Protein AF-A0A4Y3VQI9-F1 (afdb_monomer_lite)

InterPro domains:
  IPR009081 Phosphopantetheine binding ACP domain [PF00550] (26-80)
  IPR009081 Phosphopantetheine binding ACP domain [PS50075] (8-86)
  IPR036736 ACP-like superfamily [G3DSA:1.10.1200.10] (8-84)
  IPR036736 ACP-like superfamily [SSF47336] (12-82)

pLDDT: mean 75.39, std 13.46, range [35.47, 90.19]

Structure (mmCIF, N/CA/C/O backbone)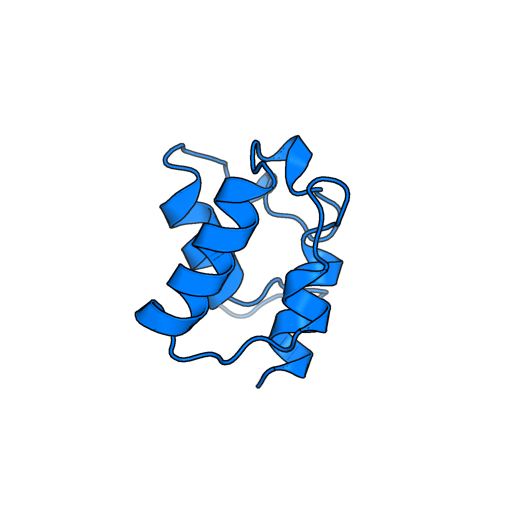:
data_AF-A0A4Y3VQI9-F1
#
_entry.id   AF-A0A4Y3VQI9-F1
#
loop_
_atom_site.group_PDB
_atom_site.id
_atom_site.type_symbol
_atom_site.label_atom_id
_atom_site.label_alt_id
_atom_site.label_comp_id
_atom_site.label_asym_id
_atom_site.label_entity_id
_atom_site.label_seq_id
_atom_site.pdbx_PDB_ins_code
_atom_site.Cartn_x
_atom_site.Cartn_y
_atom_site.Cartn_z
_atom_site.occupancy
_atom_site.B_iso_or_equiv
_atom_site.auth_seq_id
_atom_site.auth_comp_id
_atom_site.auth_asym_id
_atom_site.auth_atom_id
_atom_site.pdbx_PDB_model_num
ATOM 1 N N . MET A 1 1 ? -12.398 -25.251 -10.004 1.00 40.06 1 MET A N 1
ATOM 2 C CA . MET A 1 1 ? -10.937 -25.409 -9.855 1.00 40.06 1 MET A CA 1
ATOM 3 C C . MET A 1 1 ? -10.344 -24.037 -9.612 1.00 40.06 1 MET A C 1
ATOM 5 O O . MET A 1 1 ? -10.411 -23.240 -10.531 1.00 40.06 1 MET A O 1
ATOM 9 N N . ILE A 1 2 ? -9.823 -23.778 -8.414 1.00 44.72 2 ILE A N 1
ATOM 10 C CA . ILE A 1 2 ? -8.710 -22.860 -8.106 1.00 44.72 2 ILE A CA 1
ATOM 11 C C . ILE A 1 2 ? -8.350 -23.133 -6.640 1.00 44.72 2 ILE A C 1
ATOM 13 O O . ILE A 1 2 ? -9.194 -22.939 -5.777 1.00 44.72 2 ILE A O 1
ATOM 17 N N . GLN A 1 3 ? -7.162 -23.685 -6.385 1.00 43.88 3 GLN A N 1
ATOM 18 C CA . GLN A 1 3 ? -6.575 -23.880 -5.051 1.00 43.88 3 GLN A CA 1
ATOM 19 C C . GLN A 1 3 ? -5.044 -23.864 -5.207 1.00 43.88 3 GLN A C 1
ATOM 21 O O . GLN A 1 3 ? -4.476 -24.854 -5.665 1.00 43.88 3 GLN A O 1
ATOM 26 N N . ALA A 1 4 ? -4.422 -22.724 -4.897 1.00 35.47 4 ALA A N 1
ATOM 27 C CA . ALA A 1 4 ? -2.986 -22.430 -4.716 1.00 35.47 4 ALA A CA 1
ATOM 28 C C . ALA A 1 4 ? -2.870 -20.887 -4.589 1.00 35.47 4 ALA A C 1
ATOM 30 O O . ALA A 1 4 ? -3.660 -20.202 -5.229 1.00 35.47 4 ALA A O 1
ATOM 31 N N . THR A 1 5 ? -1.956 -20.293 -3.813 1.00 38.66 5 THR A N 1
ATOM 32 C CA . THR A 1 5 ? -0.577 -20.755 -3.553 1.00 38.66 5 THR A CA 1
ATOM 33 C C . THR A 1 5 ? -0.126 -20.664 -2.094 1.00 38.66 5 THR A C 1
ATOM 35 O O . THR A 1 5 ? 0.735 -21.453 -1.701 1.00 38.66 5 THR A O 1
ATOM 38 N N . GLY A 1 6 ? -0.649 -19.718 -1.308 1.00 46.66 6 GLY A N 1
ATOM 39 C CA . GLY A 1 6 ? -0.279 -19.517 0.097 1.00 46.66 6 GLY A CA 1
ATOM 40 C C . GLY A 1 6 ? 1.167 -19.047 0.320 1.00 46.66 6 GLY A C 1
ATOM 41 O O . GLY A 1 6 ? 1.823 -19.508 1.255 1.00 46.66 6 GLY A O 1
ATOM 42 N N . ARG A 1 7 ? 1.702 -18.173 -0.547 1.00 48.31 7 ARG A N 1
ATOM 43 C CA . ARG A 1 7 ? 3.054 -17.584 -0.419 1.00 48.31 7 ARG A CA 1
ATOM 44 C C . ARG A 1 7 ? 3.042 -16.090 -0.749 1.00 48.31 7 ARG A C 1
ATOM 46 O O . ARG A 1 7 ? 3.078 -15.738 -1.921 1.00 48.31 7 ARG A O 1
ATOM 53 N N . THR A 1 8 ? 3.017 -15.255 0.294 1.00 50.22 8 THR A N 1
ATOM 54 C CA . THR A 1 8 ? 3.081 -13.778 0.230 1.00 50.22 8 THR A CA 1
ATOM 55 C C . THR A 1 8 ? 2.145 -13.193 -0.831 1.00 50.22 8 THR A C 1
ATOM 57 O O . THR A 1 8 ? 2.557 -12.483 -1.744 1.00 50.22 8 THR A O 1
ATOM 60 N N . GLU A 1 9 ? 0.871 -13.559 -0.738 1.00 69.94 9 GLU A N 1
ATOM 61 C CA . GLU A 1 9 ? -0.152 -13.141 -1.690 1.00 69.94 9 GLU A CA 1
ATOM 62 C C . GLU A 1 9 ? -0.608 -11.721 -1.324 1.00 69.94 9 GLU A C 1
ATOM 64 O O . GLU A 1 9 ? -0.954 -11.451 -0.174 1.00 69.94 9 GLU A O 1
ATOM 69 N N . LEU A 1 10 ? -0.549 -10.797 -2.288 1.00 78.12 10 LEU A N 1
ATOM 70 C CA . LEU A 1 10 ? -1.039 -9.431 -2.102 1.00 78.12 10 LEU A CA 1
ATOM 71 C C . LEU A 1 10 ? -2.563 -9.475 -1.868 1.00 78.12 10 LEU A C 1
ATOM 73 O O . LEU A 1 10 ? -3.239 -10.196 -2.608 1.00 78.12 10 LEU A O 1
ATOM 77 N N . PRO A 1 11 ? -3.116 -8.727 -0.890 1.00 80.56 11 PRO A N 1
ATOM 78 C CA . PRO A 1 11 ? -4.548 -8.702 -0.620 1.00 80.56 11 PRO A CA 1
ATOM 79 C C . PRO A 1 11 ? -5.358 -8.423 -1.884 1.00 80.56 11 PRO A C 1
ATOM 81 O O . PRO A 1 11 ? -5.041 -7.507 -2.642 1.00 80.56 11 PRO A O 1
ATOM 84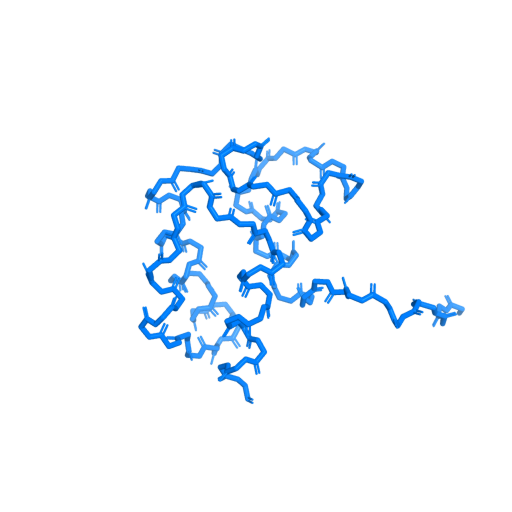 N N . GLU A 1 12 ? -6.427 -9.188 -2.102 1.00 79.88 12 GLU A N 1
ATOM 85 C CA . GLU A 1 12 ? -7.257 -9.037 -3.300 1.00 79.88 12 GLU A CA 1
ATOM 86 C C . GLU A 1 12 ? -7.848 -7.617 -3.464 1.00 79.88 12 GLU A C 1
ATOM 88 O O . GLU A 1 12 ? -7.814 -7.127 -4.593 1.00 79.88 12 GLU A O 1
ATOM 93 N N . PRO A 1 13 ? -8.242 -6.885 -2.393 1.00 80.31 13 PRO A N 1
ATOM 94 C CA . PRO A 1 13 ? -8.579 -5.459 -2.485 1.00 80.31 13 PRO A CA 1
ATOM 95 C C . PRO A 1 13 ? -7.431 -4.588 -3.014 1.00 80.31 13 PRO A C 1
ATOM 97 O O . PRO A 1 13 ? -7.634 -3.798 -3.929 1.00 80.31 13 PRO A O 1
ATOM 100 N N . LEU A 1 14 ? -6.201 -4.772 -2.515 1.00 81.56 14 LEU A N 1
ATOM 101 C CA . LEU A 1 14 ? -5.026 -4.024 -2.981 1.00 81.56 14 LEU A CA 1
ATOM 102 C C . LEU A 1 14 ? -4.733 -4.312 -4.462 1.00 81.56 14 LEU A C 1
ATOM 104 O O . LEU A 1 14 ? -4.439 -3.397 -5.227 1.00 81.56 14 LEU A O 1
ATOM 108 N N . VAL A 1 15 ? -4.845 -5.574 -4.890 1.00 82.69 15 VAL A N 1
ATOM 109 C CA . VAL A 1 15 ? -4.676 -5.953 -6.302 1.00 82.69 15 VAL A CA 1
ATOM 110 C C . VAL A 1 15 ? -5.791 -5.367 -7.175 1.00 82.69 15 VAL A C 1
ATOM 112 O O . VAL A 1 15 ? -5.507 -4.931 -8.290 1.00 82.69 15 VAL A O 1
ATOM 115 N N . ALA A 1 16 ? -7.036 -5.335 -6.693 1.00 82.19 16 ALA A N 1
ATOM 116 C CA . ALA A 1 16 ? -8.163 -4.736 -7.403 1.00 82.19 16 ALA A CA 1
ATOM 117 C C . ALA A 1 16 ? -7.972 -3.223 -7.591 1.00 82.19 16 ALA A C 1
ATOM 119 O O . ALA A 1 16 ? -8.018 -2.755 -8.727 1.00 82.19 16 ALA A O 1
ATOM 120 N N . LEU A 1 17 ? -7.649 -2.498 -6.515 1.00 82.50 17 LEU A N 1
ATOM 121 C CA . LEU A 1 17 ? -7.357 -1.061 -6.534 1.00 82.50 17 LEU A CA 1
ATOM 122 C C . LEU A 1 17 ? -6.212 -0.724 -7.496 1.00 82.50 17 LEU A C 1
ATOM 124 O O . LEU A 1 17 ? -6.349 0.166 -8.328 1.00 82.50 17 LEU A O 1
ATOM 128 N N . LEU A 1 18 ? -5.103 -1.471 -7.447 1.00 80.19 18 LEU A N 1
ATOM 129 C CA . LEU A 1 18 ? -3.975 -1.273 -8.365 1.00 80.19 18 LEU A CA 1
ATOM 130 C C . LEU A 1 18 ? -4.368 -1.505 -9.829 1.00 80.19 18 LEU A C 1
ATOM 132 O O . LEU A 1 18 ? -3.937 -0.759 -10.701 1.00 80.19 18 LEU A O 1
ATOM 136 N N . VAL A 1 19 ? -5.181 -2.524 -10.121 1.00 78.81 19 VAL A N 1
ATOM 137 C CA . VAL A 1 19 ? -5.661 -2.788 -11.488 1.00 78.81 19 VAL A CA 1
ATOM 138 C C . VAL A 1 19 ? -6.657 -1.722 -11.957 1.00 78.81 19 VAL A C 1
ATOM 140 O O . VAL A 1 19 ? -6.672 -1.415 -13.147 1.00 78.81 19 VAL A O 1
ATOM 143 N N . HIS A 1 20 ? -7.456 -1.152 -11.052 1.00 78.75 20 HIS A N 1
ATOM 144 C CA . HIS A 1 20 ? -8.396 -0.076 -11.362 1.00 78.75 20 HIS A CA 1
ATOM 145 C C . HIS A 1 20 ? -7.671 1.254 -11.620 1.00 78.75 20 HIS A C 1
ATOM 147 O O . HIS A 1 20 ? -7.864 1.864 -12.667 1.00 78.75 20 HIS A O 1
ATOM 153 N N . HIS A 1 21 ? -6.781 1.669 -10.711 1.00 75.44 21 HIS A N 1
ATOM 154 C CA . HIS A 1 21 ? -6.138 2.992 -10.745 1.00 75.44 21 HIS A CA 1
ATOM 155 C C . HIS A 1 21 ? -5.017 3.118 -11.783 1.00 75.44 21 HIS A C 1
ATOM 157 O O . HIS A 1 21 ? -4.707 4.221 -12.222 1.00 75.44 21 HIS A O 1
ATOM 163 N N . LEU A 1 22 ? -4.391 2.005 -12.192 1.00 70.62 22 LEU A N 1
ATOM 164 C CA . LEU A 1 22 ? -3.301 2.030 -13.179 1.00 70.62 22 LEU A CA 1
ATOM 165 C C . LEU A 1 22 ? -3.778 2.098 -14.640 1.00 70.62 22 LEU A C 1
ATOM 167 O O . LEU A 1 22 ? -2.934 2.292 -15.513 1.00 70.62 22 LEU A O 1
ATOM 171 N N . ASP A 1 23 ? -5.081 1.914 -14.908 1.00 63.00 23 ASP A N 1
ATOM 172 C CA . ASP A 1 23 ? -5.796 2.117 -16.193 1.00 63.00 23 ASP A CA 1
ATOM 173 C C . ASP A 1 23 ? -5.126 1.527 -17.466 1.00 63.00 23 ASP A C 1
ATOM 175 O O . ASP A 1 23 ? -5.375 1.902 -18.614 1.00 63.00 23 ASP A O 1
ATOM 179 N N . MET A 1 24 ? -4.228 0.563 -17.269 1.00 55.62 24 MET A N 1
ATOM 180 C CA . MET A 1 24 ? -3.359 -0.039 -18.278 1.00 55.62 24 MET A CA 1
ATOM 181 C C . MET A 1 24 ? -3.363 -1.552 -18.038 1.00 55.62 24 MET A C 1
ATOM 183 O O . MET A 1 24 ? -3.466 -1.980 -16.885 1.00 55.62 24 MET A O 1
ATOM 187 N N . PRO A 1 25 ? -3.191 -2.408 -19.064 1.00 55.06 25 PRO A N 1
ATOM 188 C CA . PRO A 1 25 ? -2.851 -3.819 -18.880 1.00 55.06 25 PRO A CA 1
ATOM 189 C C . PRO A 1 25 ? -1.456 -4.003 -18.248 1.00 55.06 25 PRO A C 1
ATOM 191 O O . PRO A 1 25 ? -0.536 -4.573 -18.840 1.00 55.06 25 PRO A O 1
ATOM 194 N N . VAL A 1 26 ? -1.302 -3.559 -16.999 1.00 58.78 26 VAL A N 1
ATOM 195 C CA . VAL A 1 26 ? -0.257 -3.998 -16.083 1.00 58.78 26 VAL A CA 1
ATOM 196 C C . VAL A 1 26 ? -0.541 -5.469 -15.829 1.00 58.78 26 VAL A C 1
ATOM 198 O O . VAL A 1 26 ? -1.368 -5.837 -14.996 1.00 58.78 26 VAL A O 1
ATOM 201 N N . SER A 1 27 ? 0.104 -6.333 -16.615 1.00 58.19 27 SER A N 1
ATOM 202 C CA . SER A 1 27 ? 0.045 -7.779 -16.425 1.00 58.19 27 SER A CA 1
ATOM 203 C C . SER A 1 27 ? 0.228 -8.086 -14.943 1.00 58.19 27 SER A C 1
ATOM 205 O O . SER A 1 27 ? 1.201 -7.608 -14.362 1.00 58.19 27 SER A O 1
ATOM 207 N N . ARG A 1 28 ? -0.638 -8.917 -14.341 1.00 63.97 28 ARG A N 1
ATOM 208 C CA . ARG A 1 28 ? -0.517 -9.326 -12.922 1.00 63.97 28 ARG A CA 1
ATOM 209 C C . ARG A 1 28 ? 0.901 -9.803 -12.559 1.00 63.97 28 ARG A C 1
ATOM 211 O O . ARG A 1 28 ? 1.334 -9.637 -11.434 1.00 63.97 28 ARG A O 1
ATOM 218 N N . SER A 1 29 ? 1.659 -10.289 -13.544 1.00 67.50 29 SER A N 1
ATOM 219 C CA . SER A 1 29 ? 3.102 -10.570 -13.502 1.00 67.50 29 SER A CA 1
ATOM 220 C C . SER A 1 29 ? 4.024 -9.422 -13.039 1.00 67.50 29 SER A C 1
ATOM 222 O O . SER A 1 29 ? 5.173 -9.699 -12.719 1.00 67.50 29 SER A O 1
ATOM 224 N N . ARG A 1 30 ? 3.578 -8.157 -13.057 1.00 74.75 30 ARG A N 1
ATOM 225 C CA . ARG A 1 30 ? 4.287 -6.984 -12.5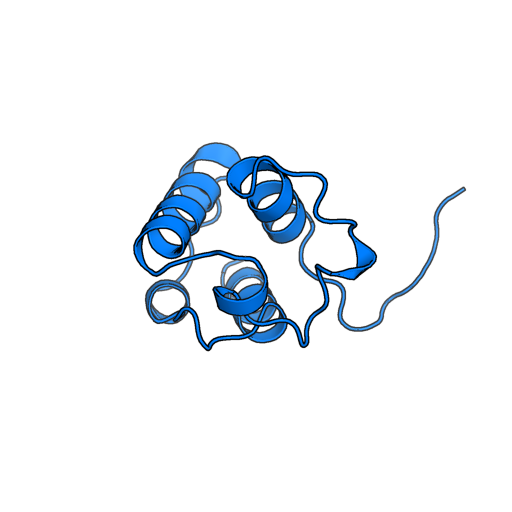04 1.00 74.75 30 ARG A CA 1
ATOM 226 C C . ARG A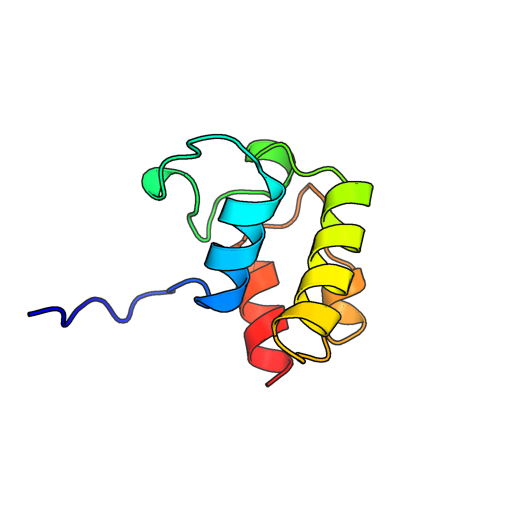 1 30 ? 3.818 -6.608 -11.099 1.00 74.75 30 ARG A C 1
ATOM 228 O O . ARG A 1 30 ? 4.528 -5.899 -10.401 1.00 74.75 30 ARG A O 1
ATOM 235 N N . VAL A 1 31 ? 2.636 -7.067 -10.698 1.00 80.00 31 VAL A N 1
ATOM 236 C CA . VAL A 1 31 ? 2.035 -6.809 -9.386 1.00 80.00 31 VAL A CA 1
ATOM 237 C C . VAL A 1 31 ? 2.586 -7.864 -8.419 1.00 80.00 31 VAL A C 1
ATOM 239 O O . VAL A 1 31 ? 1.904 -8.825 -8.071 1.00 80.00 31 VAL A O 1
ATOM 242 N N . THR A 1 32 ? 3.873 -7.740 -8.075 1.00 82.88 32 THR A N 1
ATOM 243 C CA . THR A 1 32 ? 4.589 -8.667 -7.179 1.00 82.88 32 THR A CA 1
ATOM 244 C C . THR A 1 32 ? 4.951 -7.979 -5.859 1.00 82.88 32 THR A C 1
ATOM 246 O O . THR A 1 32 ? 5.099 -6.756 -5.848 1.00 82.88 32 THR A O 1
ATOM 249 N N . PRO A 1 33 ? 5.114 -8.714 -4.741 1.00 85.75 33 PRO A N 1
ATOM 250 C CA . PRO A 1 33 ? 5.447 -8.120 -3.442 1.00 85.75 33 PRO A CA 1
ATOM 251 C C . PRO A 1 33 ? 6.732 -7.283 -3.435 1.00 85.75 33 PRO A C 1
ATOM 253 O O . PRO A 1 33 ? 6.860 -6.374 -2.624 1.00 85.75 33 PRO A O 1
ATOM 256 N N . GLU A 1 34 ? 7.669 -7.581 -4.333 1.00 86.50 34 GLU A N 1
ATOM 257 C CA . GLU A 1 34 ? 8.964 -6.909 -4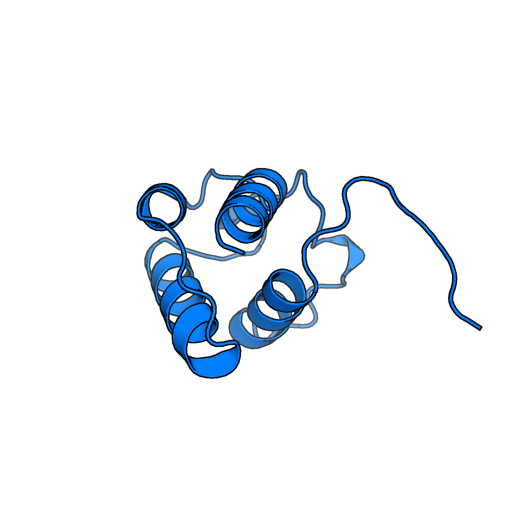.472 1.00 86.50 34 GLU A CA 1
ATOM 258 C C . GLU A 1 34 ? 8.913 -5.676 -5.390 1.00 86.50 34 GLU A C 1
ATOM 260 O O . GLU A 1 34 ? 9.881 -4.917 -5.447 1.00 86.50 34 GLU A O 1
ATOM 265 N N . ALA A 1 35 ? 7.819 -5.474 -6.133 1.00 88.00 35 ALA A N 1
ATOM 266 C CA . ALA A 1 35 ? 7.648 -4.311 -6.995 1.00 88.00 35 ALA A CA 1
ATOM 267 C C . ALA A 1 35 ? 7.394 -3.050 -6.157 1.00 88.00 35 ALA A C 1
ATOM 269 O O . ALA A 1 35 ? 6.615 -3.079 -5.202 1.00 88.00 35 ALA A O 1
ATOM 270 N N . THR A 1 36 ? 8.021 -1.933 -6.532 1.00 89.31 36 THR A N 1
ATOM 271 C CA . THR A 1 36 ? 7.748 -0.619 -5.933 1.00 89.31 36 THR A CA 1
ATOM 272 C C . THR A 1 36 ? 6.612 0.094 -6.651 1.00 89.31 36 THR A C 1
ATOM 274 O O . THR A 1 36 ? 6.391 -0.106 -7.848 1.00 89.31 36 THR A O 1
ATOM 277 N N . PHE A 1 37 ? 5.918 0.971 -5.931 1.00 87.38 37 PHE A N 1
ATOM 278 C CA . PHE A 1 37 ? 4.857 1.812 -6.484 1.00 87.38 37 PHE A CA 1
ATOM 279 C C . PHE A 1 37 ? 5.342 2.677 -7.660 1.00 87.38 37 PHE A C 1
ATOM 281 O O . PHE A 1 37 ? 4.713 2.683 -8.720 1.00 87.38 37 PHE A O 1
ATOM 288 N N . GLU A 1 38 ? 6.520 3.291 -7.538 1.00 88.50 38 GLU A N 1
ATOM 289 C CA . GLU A 1 38 ? 7.186 4.040 -8.610 1.00 88.50 38 GLU A CA 1
ATOM 290 C C . GLU A 1 38 ? 7.409 3.171 -9.858 1.00 88.50 38 GLU A C 1
ATOM 292 O O . GLU A 1 38 ? 7.142 3.607 -10.978 1.00 88.50 38 GLU A O 1
ATOM 297 N N . SER A 1 39 ? 7.819 1.905 -9.691 1.00 86.94 39 SER A N 1
ATOM 298 C CA . SER A 1 39 ? 8.034 0.991 -10.823 1.00 86.94 39 SER A CA 1
ATOM 299 C C . SER A 1 39 ? 6.739 0.582 -11.539 1.00 86.94 39 SER A C 1
ATOM 301 O O . SER A 1 39 ? 6.802 0.064 -12.661 1.00 86.94 39 SER A O 1
ATOM 303 N N . LEU A 1 40 ? 5.581 0.777 -10.905 1.00 84.25 40 LEU A N 1
ATOM 304 C CA . LEU A 1 40 ? 4.258 0.579 -11.499 1.00 84.25 40 LEU A CA 1
ATOM 305 C C . LEU A 1 40 ? 3.714 1.856 -12.155 1.00 84.25 40 LEU A C 1
ATOM 307 O O . LEU A 1 40 ? 2.755 1.767 -12.916 1.00 84.25 40 LEU A O 1
ATOM 311 N N . GLY A 1 41 ? 4.340 3.012 -11.909 1.00 84.12 41 GLY A N 1
ATOM 312 C CA . GLY A 1 41 ? 3.865 4.325 -12.349 1.00 84.12 41 GLY A CA 1
ATOM 313 C C . GLY A 1 41 ? 2.965 5.043 -11.337 1.00 84.12 41 GLY A C 1
ATOM 314 O O . GLY A 1 41 ? 2.364 6.050 -11.693 1.00 84.12 41 GLY A O 1
ATOM 315 N N . MET A 1 42 ? 2.877 4.556 -10.094 1.00 85.00 42 MET A N 1
ATOM 316 C CA . MET A 1 42 ? 2.172 5.243 -9.009 1.00 85.00 42 MET A CA 1
ATOM 317 C C . MET A 1 42 ? 3.065 6.344 -8.430 1.00 85.00 42 MET A C 1
ATOM 319 O O . MET A 1 42 ? 4.164 6.069 -7.939 1.00 85.00 42 MET A O 1
ATOM 323 N N . ASP A 1 43 ? 2.585 7.585 -8.456 1.00 86.38 43 ASP A N 1
ATOM 324 C CA . ASP A 1 43 ? 3.206 8.705 -7.752 1.00 86.38 43 ASP A CA 1
ATOM 325 C C . ASP A 1 43 ? 2.606 8.899 -6.342 1.00 86.38 43 ASP A C 1
ATOM 327 O O . ASP A 1 43 ? 1.765 8.127 -5.873 1.00 86.38 43 ASP A O 1
ATOM 331 N N . SER A 1 44 ? 3.063 9.927 -5.623 1.00 86.12 44 SER A N 1
ATOM 332 C CA . SER A 1 44 ? 2.582 10.221 -4.268 1.00 86.12 44 SER A CA 1
ATOM 333 C C . SER A 1 44 ? 1.150 10.763 -4.212 1.00 86.12 44 SER A C 1
ATOM 335 O O . SER A 1 44 ? 0.567 10.774 -3.129 1.00 86.12 44 SER A O 1
ATOM 337 N N . LEU A 1 45 ? 0.566 11.208 -5.330 1.00 86.25 45 LEU A N 1
ATOM 338 C CA . LEU A 1 45 ? -0.846 11.585 -5.398 1.00 86.25 45 LEU A CA 1
ATOM 339 C C . LEU A 1 45 ? -1.705 10.341 -5.633 1.00 86.25 45 LEU A C 1
ATOM 341 O O . LEU A 1 45 ? -2.626 10.098 -4.856 1.00 86.25 45 LEU A O 1
ATOM 345 N N . ALA A 1 46 ? -1.330 9.509 -6.607 1.00 85.00 46 ALA A N 1
ATOM 346 C CA . ALA A 1 46 ? -1.970 8.231 -6.897 1.00 85.00 46 ALA A CA 1
ATOM 347 C C . ALA A 1 46 ? -1.988 7.305 -5.670 1.00 85.00 46 ALA A C 1
ATOM 349 O O . ALA A 1 46 ? -2.975 6.621 -5.437 1.00 85.00 46 ALA A O 1
ATOM 350 N N . LEU A 1 47 ? -0.942 7.317 -4.833 1.00 84.56 47 LEU A N 1
ATOM 351 C CA . LEU A 1 47 ? -0.933 6.602 -3.549 1.00 84.56 47 LEU A CA 1
ATOM 352 C C . LEU A 1 47 ? -1.994 7.103 -2.559 1.00 84.56 47 LEU A C 1
ATOM 354 O O . LEU A 1 47 ? -2.616 6.300 -1.868 1.00 84.56 47 LEU A O 1
ATOM 358 N N . ARG A 1 48 ? -2.231 8.417 -2.488 1.00 84.19 48 ARG A N 1
ATOM 359 C CA . ARG A 1 48 ? -3.263 8.985 -1.606 1.00 84.19 48 ARG A CA 1
ATOM 360 C C . ARG A 1 48 ? -4.665 8.727 -2.146 1.00 84.19 48 ARG A C 1
ATOM 362 O O . ARG A 1 48 ? -5.563 8.441 -1.363 1.00 84.19 48 ARG A O 1
ATOM 369 N N . GLU A 1 49 ? -4.839 8.782 -3.463 1.00 86.19 49 GLU A N 1
ATOM 370 C CA . GLU A 1 49 ? -6.083 8.379 -4.122 1.00 86.19 49 GLU A CA 1
ATOM 371 C C . GLU A 1 49 ? -6.364 6.883 -3.931 1.00 86.19 49 GLU A C 1
ATOM 373 O O . GLU A 1 49 ? -7.495 6.534 -3.617 1.00 86.19 49 GLU A O 1
ATOM 378 N N . LEU A 1 50 ? -5.346 6.017 -4.007 1.00 83.19 50 LEU A N 1
ATOM 379 C CA . LEU A 1 50 ? -5.456 4.577 -3.742 1.00 83.19 50 LEU A CA 1
ATOM 380 C C . LEU A 1 50 ? -5.976 4.290 -2.324 1.00 83.19 50 LEU A C 1
ATOM 382 O O . LEU A 1 50 ? -6.809 3.406 -2.152 1.00 83.19 50 LEU A O 1
ATOM 386 N N . VAL A 1 51 ? -5.501 5.033 -1.316 1.00 82.38 51 VAL A N 1
ATOM 387 C CA . VAL A 1 51 ? -5.975 4.908 0.075 1.00 82.38 51 VAL A CA 1
ATOM 388 C C . VAL A 1 51 ? -7.430 5.359 0.208 1.00 82.38 51 VAL A C 1
ATOM 390 O O . VAL A 1 51 ? -8.240 4.626 0.767 1.00 82.38 51 VAL A O 1
ATOM 393 N N . VAL A 1 52 ? -7.789 6.515 -0.360 1.00 84.12 52 VAL A N 1
ATOM 394 C CA . VAL A 1 52 ? -9.174 7.021 -0.330 1.00 84.12 52 VAL A CA 1
ATOM 395 C C . VAL A 1 52 ? -10.129 6.085 -1.084 1.00 84.12 52 VAL A C 1
ATOM 397 O O . VAL A 1 52 ? -11.234 5.828 -0.617 1.00 84.12 52 VAL A O 1
ATOM 400 N N . ALA A 1 53 ? -9.700 5.524 -2.216 1.00 84.75 53 ALA A N 1
ATOM 401 C CA . ALA A 1 53 ? -10.458 4.521 -2.957 1.00 84.75 53 ALA A CA 1
ATOM 402 C C . ALA A 1 53 ? -10.581 3.200 -2.179 1.00 84.75 53 ALA A C 1
ATOM 404 O O . ALA A 1 53 ? -11.635 2.576 -2.214 1.00 84.75 53 ALA A O 1
ATOM 405 N N . ALA A 1 54 ? -9.558 2.786 -1.420 1.00 81.25 54 ALA A N 1
ATOM 406 C CA . ALA A 1 54 ? -9.655 1.624 -0.534 1.00 81.25 54 ALA A CA 1
ATOM 407 C C . ALA A 1 54 ? -10.728 1.819 0.550 1.00 81.25 54 ALA A C 1
ATOM 409 O O . ALA A 1 54 ? -11.549 0.928 0.783 1.00 81.25 54 ALA A O 1
ATOM 410 N N . GLU A 1 55 ? -10.733 2.994 1.181 1.00 84.88 55 GLU A N 1
ATOM 411 C CA . GLU A 1 55 ? -11.703 3.375 2.208 1.00 84.88 55 GLU A CA 1
ATOM 412 C C . GLU A 1 55 ? -13.137 3.446 1.652 1.00 84.88 55 GLU A C 1
ATOM 414 O O . GLU A 1 55 ? -14.052 2.924 2.288 1.00 84.88 55 GLU A O 1
ATOM 419 N N . ASP A 1 56 ? -13.342 4.029 0.466 1.00 85.69 56 ASP A N 1
ATOM 420 C CA . ASP A 1 56 ? -14.673 4.213 -0.141 1.00 85.69 56 ASP A CA 1
ATOM 421 C C . ASP A 1 56 ? -15.216 2.940 -0.828 1.00 85.69 56 ASP A C 1
ATOM 423 O O . ASP A 1 56 ? -16.378 2.578 -0.637 1.00 85.69 56 ASP A O 1
ATOM 427 N N . GLU A 1 57 ? -14.384 2.214 -1.587 1.00 81.88 57 GLU A N 1
ATOM 428 C CA . GLU A 1 57 ? -14.803 1.033 -2.365 1.00 81.88 57 GLU A CA 1
ATOM 429 C C . GLU A 1 57 ? -14.882 -0.244 -1.509 1.00 81.88 57 GLU A C 1
ATOM 431 O O . GLU A 1 57 ? -15.795 -1.056 -1.686 1.00 81.88 57 GLU A O 1
ATOM 436 N N . PHE A 1 58 ? -13.953 -0.428 -0.562 1.00 78.56 58 PHE A N 1
ATOM 437 C CA . PHE A 1 58 ? -13.851 -1.651 0.250 1.00 78.56 58 PHE A CA 1
ATOM 438 C C . PHE A 1 58 ? -14.208 -1.448 1.728 1.00 78.56 58 PHE A C 1
ATOM 440 O O . PHE A 1 58 ? -14.343 -2.437 2.452 1.00 78.56 58 PHE A O 1
ATOM 447 N N . GLY A 1 59 ? -14.373 -0.206 2.197 1.00 77.25 59 GLY A N 1
ATOM 448 C CA . GLY A 1 59 ? -14.683 0.085 3.601 1.00 77.25 59 GLY A CA 1
ATOM 449 C C . GLY A 1 59 ? -13.541 -0.230 4.574 1.00 77.25 59 GLY A C 1
ATOM 450 O O . GLY A 1 59 ? -13.791 -0.362 5.774 1.00 77.25 59 GLY A O 1
ATOM 451 N N . VAL A 1 60 ? -12.307 -0.400 4.081 1.00 75.56 60 VAL A N 1
ATOM 452 C CA . VAL A 1 60 ? -11.135 -0.707 4.916 1.00 75.56 60 VAL A CA 1
ATOM 453 C C . VAL A 1 60 ? -10.540 0.582 5.473 1.00 75.56 60 VAL A C 1
ATOM 455 O O . VAL A 1 60 ? -10.206 1.479 4.713 1.00 75.56 60 VAL A O 1
ATOM 458 N N . VAL A 1 61 ? -10.388 0.681 6.796 1.00 76.44 61 VAL A N 1
ATOM 459 C CA . VAL A 1 61 ? -9.777 1.857 7.439 1.00 76.44 61 VAL A CA 1
ATOM 460 C C . VAL A 1 61 ? -8.279 1.622 7.552 1.00 76.44 61 VAL A C 1
ATOM 462 O O . VAL A 1 61 ? -7.819 0.924 8.455 1.00 76.44 61 VAL A O 1
ATOM 465 N N . LEU A 1 62 ? -7.513 2.184 6.622 1.00 74.38 62 LEU A N 1
ATOM 466 C CA . LEU A 1 62 ? -6.065 2.026 6.614 1.00 74.38 62 LEU A CA 1
ATOM 467 C C . LEU A 1 62 ? -5.429 2.857 7.749 1.00 74.38 62 LEU A C 1
ATOM 469 O O . LEU A 1 62 ? -5.786 4.019 7.935 1.00 74.38 62 LEU A O 1
ATOM 473 N N . PRO A 1 63 ? -4.493 2.297 8.540 1.00 70.50 63 PRO A N 1
ATOM 474 C CA . PRO A 1 63 ? -3.839 3.038 9.617 1.00 70.50 63 PRO A CA 1
ATOM 475 C C . PRO A 1 63 ? -2.944 4.151 9.054 1.00 70.50 63 PRO A C 1
ATOM 477 O O . PRO A 1 63 ? -2.440 4.030 7.942 1.00 70.50 63 PRO A O 1
ATOM 480 N N . ASP A 1 64 ? -2.624 5.179 9.851 1.00 69.94 64 ASP A N 1
ATOM 481 C CA . ASP A 1 64 ? -1.689 6.253 9.448 1.00 69.94 64 ASP A CA 1
ATOM 482 C C . ASP A 1 64 ? -0.332 5.720 8.934 1.00 69.94 64 ASP A C 1
ATOM 484 O O . ASP A 1 64 ? 0.302 6.333 8.081 1.00 69.94 64 ASP A O 1
ATOM 488 N N . ALA A 1 65 ? 0.105 4.539 9.387 1.00 65.12 65 ALA A N 1
ATOM 489 C CA . ALA A 1 65 ? 1.307 3.872 8.875 1.00 65.12 65 ALA A CA 1
ATOM 490 C C . ALA A 1 65 ? 1.211 3.465 7.385 1.00 65.12 65 ALA A C 1
ATOM 492 O O . ALA A 1 65 ? 2.234 3.342 6.718 1.00 65.12 65 ALA A O 1
ATOM 493 N N . ALA A 1 66 ? 0.001 3.275 6.851 1.00 66.62 66 ALA A N 1
ATOM 494 C CA . ALA A 1 66 ? -0.254 3.082 5.425 1.00 66.62 66 ALA A CA 1
ATOM 495 C C . ALA A 1 66 ? -0.244 4.411 4.643 1.00 66.62 66 ALA A C 1
ATOM 497 O O . ALA A 1 66 ? 0.062 4.417 3.454 1.00 66.62 66 ALA A O 1
ATOM 498 N N . LEU A 1 67 ? -0.535 5.543 5.297 1.00 65.31 67 LEU A N 1
ATOM 499 C CA . LEU A 1 67 ? -0.383 6.879 4.702 1.00 65.31 67 LEU A CA 1
ATOM 500 C C . LEU A 1 67 ? 1.091 7.301 4.573 1.00 65.31 67 LEU A C 1
ATOM 502 O O . LEU A 1 67 ? 1.396 8.185 3.776 1.00 65.31 67 LEU A O 1
ATOM 506 N N . ASP A 1 68 ? 1.996 6.651 5.312 1.00 74.81 68 ASP A N 1
ATOM 507 C CA . ASP A 1 68 ? 3.455 6.828 5.217 1.00 74.81 68 ASP A CA 1
ATOM 508 C C . ASP A 1 68 ? 4.082 6.017 4.053 1.00 74.81 68 ASP A C 1
ATOM 510 O O . ASP A 1 68 ? 5.300 6.007 3.862 1.00 74.81 68 ASP A O 1
ATOM 514 N N . LEU A 1 69 ? 3.259 5.335 3.238 1.00 79.31 69 LEU A N 1
ATOM 515 C CA . LEU A 1 69 ? 3.707 4.689 2.002 1.00 79.31 69 LEU A CA 1
ATOM 516 C C . LEU A 1 69 ? 4.204 5.731 0.992 1.00 79.31 69 LEU A C 1
ATOM 518 O O . LEU A 1 69 ? 3.537 6.715 0.673 1.00 79.31 69 LEU A O 1
ATOM 522 N N . SER A 1 70 ? 5.378 5.464 0.428 1.00 86.25 70 SER A N 1
ATOM 523 C CA . SER A 1 70 ? 6.029 6.311 -0.572 1.00 86.25 70 SER A CA 1
ATOM 524 C C . SER A 1 70 ? 6.092 5.609 -1.935 1.00 86.25 70 SER A C 1
ATOM 526 O O . SER A 1 70 ? 5.973 4.384 -1.994 1.00 86.25 70 SER A O 1
ATOM 528 N N . PRO A 1 71 ? 6.374 6.321 -3.044 1.00 86.75 71 PRO A N 1
ATOM 529 C CA . PRO A 1 71 ? 6.627 5.677 -4.337 1.00 86.75 71 PRO A CA 1
ATOM 530 C C . PRO A 1 71 ? 7.777 4.651 -4.295 1.00 86.75 71 PRO A C 1
ATOM 532 O O . PRO A 1 71 ? 7.764 3.672 -5.038 1.00 86.75 71 PRO A O 1
ATOM 535 N N . ALA A 1 72 ? 8.746 4.832 -3.389 1.00 88.38 72 ALA A N 1
ATOM 536 C CA . ALA A 1 72 ? 9.850 3.897 -3.176 1.00 88.38 72 ALA A CA 1
ATOM 537 C C . ALA A 1 72 ? 9.460 2.653 -2.350 1.00 88.38 72 ALA A C 1
ATOM 539 O O . ALA A 1 72 ? 10.219 1.685 -2.324 1.00 88.38 72 ALA A O 1
ATOM 540 N N . SER A 1 73 ? 8.303 2.666 -1.681 1.00 89.62 73 SER A N 1
ATOM 541 C CA . SER A 1 73 ? 7.786 1.527 -0.919 1.00 89.62 73 SER A CA 1
ATOM 542 C C . SER A 1 73 ? 7.326 0.405 -1.853 1.00 89.62 73 SER A C 1
ATOM 544 O O . SER A 1 73 ? 6.933 0.629 -3.003 1.00 89.62 73 SER A O 1
ATOM 546 N N . THR A 1 74 ? 7.377 -0.823 -1.350 1.00 90.19 74 THR A N 1
ATOM 547 C CA . THR A 1 74 ? 7.002 -2.037 -2.078 1.00 90.19 74 THR A CA 1
ATOM 548 C C . THR A 1 74 ? 5.532 -2.409 -1.889 1.00 90.19 74 THR A C 1
ATOM 550 O O . THR A 1 74 ? 4.911 -2.097 -0.869 1.00 90.19 74 THR A O 1
ATOM 553 N N . LEU A 1 75 ? 4.972 -3.158 -2.845 1.00 86.56 75 LEU A N 1
ATOM 554 C CA . LEU A 1 75 ? 3.629 -3.725 -2.701 1.00 86.56 75 LEU A CA 1
ATOM 555 C C . LEU A 1 75 ? 3.520 -4.671 -1.497 1.00 86.56 75 LEU A C 1
ATOM 557 O O . LEU A 1 75 ? 2.453 -4.763 -0.899 1.00 86.56 75 LEU A O 1
ATOM 561 N N . GLY A 1 76 ? 4.602 -5.361 -1.122 1.00 87.88 76 GLY A N 1
ATOM 562 C CA . GLY A 1 76 ? 4.646 -6.223 0.061 1.00 87.88 76 GLY A CA 1
ATOM 563 C C . GLY A 1 76 ? 4.526 -5.452 1.381 1.00 87.88 76 GLY A C 1
ATOM 564 O O . GLY A 1 76 ? 3.876 -5.931 2.311 1.00 87.88 76 GLY A O 1
ATOM 565 N N . GLU A 1 77 ? 5.097 -4.248 1.464 1.00 86.62 77 GLU A N 1
ATOM 566 C CA . GLU A 1 77 ? 4.923 -3.353 2.617 1.00 86.62 77 GLU A CA 1
ATOM 567 C C . GLU A 1 77 ? 3.485 -2.834 2.704 1.00 86.62 77 GLU A C 1
ATOM 569 O O . GLU A 1 77 ? 2.873 -2.897 3.771 1.00 86.62 77 GLU A O 1
ATOM 574 N N . ALA A 1 78 ? 2.902 -2.421 1.577 1.00 83.56 78 ALA A N 1
ATOM 575 C CA . ALA A 1 78 ? 1.504 -2.002 1.531 1.00 83.56 78 ALA A CA 1
ATOM 576 C C . ALA A 1 78 ? 0.536 -3.142 1.867 1.00 83.56 78 ALA A C 1
ATOM 578 O O . ALA A 1 78 ? -0.362 -2.966 2.682 1.00 83.56 78 ALA A O 1
ATOM 579 N N . ALA A 1 79 ? 0.751 -4.337 1.313 1.00 84.12 79 ALA A N 1
ATOM 580 C CA . ALA A 1 79 ? -0.016 -5.534 1.646 1.00 84.12 79 ALA A CA 1
ATOM 581 C C . ALA A 1 79 ? -0.018 -5.822 3.150 1.00 84.12 79 ALA A C 1
ATOM 583 O O . ALA A 1 79 ? -1.049 -6.193 3.706 1.00 84.12 79 ALA A O 1
ATOM 584 N N . ARG A 1 80 ? 1.120 -5.616 3.818 1.00 82.00 80 ARG A N 1
ATOM 585 C CA . ARG A 1 80 ? 1.219 -5.757 5.269 1.00 82.00 80 ARG A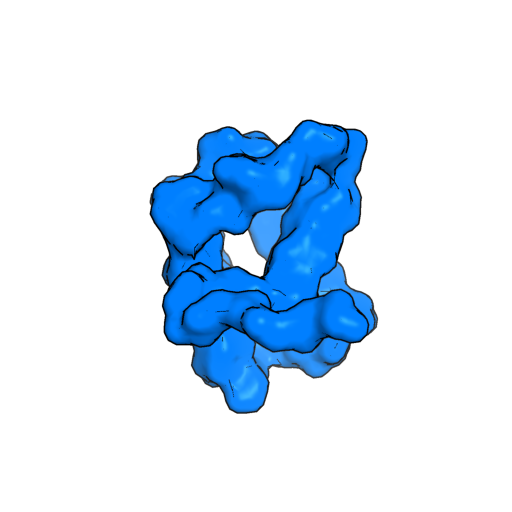 CA 1
ATOM 586 C C . ARG A 1 80 ? 0.421 -4.684 6.007 1.00 82.00 80 ARG A C 1
ATOM 588 O O . ARG A 1 80 ? -0.305 -5.032 6.928 1.00 82.00 80 ARG A O 1
ATOM 595 N N . ALA A 1 81 ? 0.491 -3.428 5.570 1.00 79.44 81 ALA A N 1
ATOM 596 C CA . ALA A 1 81 ? -0.313 -2.347 6.140 1.00 79.44 81 ALA A CA 1
ATOM 597 C C . ALA A 1 81 ? -1.830 -2.579 5.965 1.00 79.44 81 ALA A C 1
ATOM 599 O O . ALA A 1 81 ? -2.593 -2.279 6.876 1.00 79.44 81 ALA A O 1
ATOM 600 N N . PHE A 1 82 ? -2.258 -3.179 4.846 1.00 75.88 82 PHE A N 1
ATOM 601 C CA . PHE A 1 82 ? -3.642 -3.628 4.624 1.00 75.88 82 PHE A CA 1
ATOM 602 C C . PHE A 1 82 ? -4.047 -4.797 5.543 1.00 75.88 82 PHE A C 1
ATOM 604 O O . PHE A 1 82 ? -5.171 -4.815 6.031 1.00 75.88 82 PHE A O 1
ATOM 611 N N . CYS A 1 83 ? -3.160 -5.766 5.799 1.00 75.25 83 CYS A N 1
ATOM 612 C CA . CYS A 1 83 ? -3.436 -6.871 6.730 1.00 75.25 83 CYS A CA 1
ATOM 613 C C . CYS A 1 83 ? -3.456 -6.432 8.204 1.00 75.25 83 CYS A C 1
ATOM 615 O O . CYS A 1 83 ? -4.191 -7.009 8.997 1.00 75.25 83 CYS A O 1
ATOM 617 N N . ASP A 1 84 ? -2.662 -5.425 8.575 1.00 69.81 84 ASP A N 1
ATOM 618 C CA . ASP A 1 84 ? -2.668 -4.843 9.924 1.00 69.81 84 ASP A CA 1
ATOM 619 C C . ASP A 1 84 ? -3.883 -3.897 10.142 1.00 69.81 84 ASP A C 1
ATOM 621 O O . ASP A 1 84 ? -4.126 -3.460 11.268 1.00 69.81 84 ASP A O 1
ATOM 625 N N . ALA A 1 85 ? -4.651 -3.591 9.084 1.00 64.44 85 ALA A N 1
ATOM 626 C CA . ALA A 1 85 ? -5.844 -2.733 9.095 1.00 64.44 85 ALA A CA 1
ATOM 627 C C . ALA A 1 85 ? -7.182 -3.477 9.305 1.00 64.44 85 ALA A C 1
ATOM 629 O O . ALA A 1 85 ? -8.211 -2.828 9.499 1.00 64.44 85 ALA A O 1
ATOM 630 N N . SER A 1 86 ? -7.186 -4.815 9.210 1.00 51.22 86 SER A N 1
ATOM 631 C CA . SER A 1 86 ? -8.391 -5.668 9.147 1.00 51.22 86 SER A CA 1
ATOM 632 C C . SER A 1 86 ? -8.661 -6.479 10.413 1.00 51.22 86 SER A C 1
ATOM 634 O O . SER A 1 86 ? -7.706 -7.152 10.863 1.00 51.22 86 SER A O 1
#

Foldseek 3Di:
DDDDDPDLDQDPLLVVLLVVLLVDPPPCVQQDQAHFQVNSVHALVNQVVSQVCCCVVVVFNQDVVSNVRGSRHGSSSNSVSSVVRD

Organism: NCBI:txid284043

Secondary structure (DSSP, 8-state):
------SSPPPHHHHHHHHHHT-S---GGG--TT-BHHHHT--HHHHHHHHHHHHHHH-----HHHHT--TTSBHHHHHHHHHTT-

Sequence (86 aa):
MIQATGRTELPEPLVALLVHHLDMPVSRSRVTPEATFESLGMDSLALRELVVAAEDEFGVVLPDAALDLSPASTLGEAARAFCDAS

Radius of gyration: 12.27 Å; chains: 1; bounding box: 25×37×29 Å